Protein AF-A0A074LSI7-F1 (afdb_monomer_lite)

Secondary structure (DSSP, 8-state):
----SSSTTSTTTSPEEPPPBSSHHHHHHHHHHHHHTTEEEPPPEEETTEEE-EEEE-----

Structure (mmCIF, N/CA/C/O backbone):
data_AF-A0A074LSI7-F1
#
_entry.id   AF-A0A074LSI7-F1
#
loop_
_atom_site.group_PDB
_atom_site.id
_atom_site.type_symbol
_atom_site.label_atom_id
_atom_site.label_alt_id
_atom_site.label_comp_id
_atom_site.label_asym_id
_atom_site.label_entity_id
_atom_site.label_seq_id
_atom_site.pdbx_PDB_ins_code
_atom_site.Cartn_x
_atom_site.Cartn_y
_atom_site.Cartn_z
_atom_site.occupancy
_atom_site.B_iso_or_equiv
_atom_site.auth_seq_id
_atom_site.auth_comp_id
_atom_site.auth_asym_id
_atom_site.auth_atom_id
_atom_site.pdbx_PDB_model_num
ATOM 1 N N . MET A 1 1 ? 0.063 29.496 -29.709 1.00 46.84 1 MET A N 1
ATOM 2 C CA . MET A 1 1 ? -0.547 28.825 -28.540 1.00 46.84 1 MET A CA 1
ATOM 3 C C . MET A 1 1 ? 0.019 27.400 -28.438 1.00 46.84 1 MET A C 1
ATOM 5 O O . MET A 1 1 ? -0.490 26.506 -29.090 1.00 46.84 1 MET A O 1
ATOM 9 N N . LYS A 1 2 ? 1.155 27.190 -27.752 1.00 51.50 2 LYS A N 1
ATOM 10 C CA . LYS A 1 2 ? 1.791 25.861 -27.585 1.00 51.50 2 LYS A CA 1
ATOM 11 C C . LYS A 1 2 ? 2.525 25.806 -26.236 1.00 51.50 2 LYS A C 1
ATOM 13 O O . LYS A 1 2 ? 3.727 26.029 -26.184 1.00 51.50 2 LYS A O 1
ATOM 18 N N . ARG A 1 3 ? 1.796 25.613 -25.132 1.00 50.28 3 ARG A N 1
ATOM 19 C CA . ARG A 1 3 ? 2.374 25.448 -23.778 1.00 50.28 3 ARG A CA 1
ATOM 20 C C . ARG A 1 3 ? 1.622 24.407 -22.932 1.00 50.28 3 ARG A C 1
ATOM 22 O O . ARG A 1 3 ? 1.510 24.577 -21.733 1.00 50.28 3 ARG A O 1
ATOM 29 N N . GLN A 1 4 ? 1.093 23.342 -23.536 1.00 49.84 4 GLN A N 1
ATOM 30 C CA . GLN A 1 4 ? 0.395 22.279 -22.784 1.00 49.84 4 GLN A CA 1
ATOM 31 C C . GLN A 1 4 ? 1.195 20.972 -22.651 1.00 49.84 4 GLN A C 1
ATOM 33 O O . GLN A 1 4 ? 0.765 20.051 -21.969 1.00 49.84 4 GLN A O 1
ATOM 38 N N . SER A 1 5 ? 2.383 20.868 -23.251 1.00 51.41 5 SER A N 1
ATOM 39 C CA . SER A 1 5 ? 3.117 19.592 -23.319 1.00 51.41 5 SER A CA 1
ATOM 40 C C . SER A 1 5 ? 4.077 19.332 -22.148 1.00 51.41 5 SER A C 1
ATOM 42 O O . SER A 1 5 ? 4.637 18.245 -22.069 1.00 51.41 5 SER A O 1
ATOM 44 N N . ALA A 1 6 ? 4.287 20.298 -21.245 1.00 48.03 6 ALA A N 1
ATOM 45 C CA . ALA A 1 6 ? 5.254 20.172 -20.145 1.00 48.03 6 ALA A CA 1
ATOM 46 C C . ALA A 1 6 ? 4.649 19.636 -18.831 1.00 48.03 6 ALA A C 1
ATOM 48 O O . ALA A 1 6 ? 5.371 19.046 -18.030 1.00 48.03 6 ALA A O 1
ATOM 49 N N . GLU A 1 7 ? 3.338 19.784 -18.608 1.00 43.84 7 GLU A N 1
ATOM 50 C CA . GLU A 1 7 ? 2.671 19.277 -17.394 1.00 43.84 7 GLU A CA 1
ATOM 51 C C . GLU A 1 7 ? 2.458 17.755 -17.418 1.00 43.84 7 GLU A C 1
ATOM 53 O O . GLU A 1 7 ? 2.519 17.104 -16.377 1.00 43.84 7 GLU A O 1
ATOM 58 N N . LEU A 1 8 ? 2.318 17.153 -18.604 1.00 48.06 8 LEU A N 1
ATOM 59 C CA . LEU A 1 8 ? 2.124 15.705 -18.750 1.00 48.06 8 LEU A CA 1
ATOM 60 C C . LEU A 1 8 ? 3.393 14.880 -18.458 1.00 48.06 8 LEU A C 1
ATOM 62 O O . LEU A 1 8 ? 3.293 13.703 -18.130 1.00 48.06 8 LEU A O 1
ATOM 66 N N . LEU A 1 9 ? 4.583 15.490 -18.514 1.00 47.69 9 LEU A N 1
ATOM 67 C CA . LEU A 1 9 ? 5.873 14.813 -18.296 1.00 47.69 9 LEU A CA 1
ATOM 68 C C . LEU A 1 9 ? 6.244 14.626 -16.811 1.00 47.69 9 LEU A C 1
ATOM 70 O O . LEU A 1 9 ? 7.186 13.893 -16.506 1.00 47.69 9 LEU A O 1
ATOM 74 N N . ASN A 1 10 ? 5.524 15.266 -15.880 1.00 50.88 10 ASN A N 1
ATOM 75 C CA . ASN A 1 10 ? 5.778 15.147 -14.437 1.00 50.88 10 ASN A CA 1
ATOM 76 C C . ASN A 1 10 ? 4.781 14.243 -13.693 1.00 50.88 10 ASN A C 1
ATOM 78 O O . ASN A 1 10 ? 5.024 13.923 -12.528 1.00 50.88 10 ASN A O 1
ATOM 82 N N . LEU A 1 11 ? 3.710 13.777 -14.347 1.00 51.00 11 LEU A N 1
ATOM 83 C CA . LEU A 1 11 ? 2.717 12.885 -13.730 1.00 51.00 11 LEU A CA 1
ATOM 84 C C . LEU A 1 11 ? 3.319 11.547 -13.276 1.00 51.00 11 LEU A C 1
ATOM 86 O O . LEU A 1 11 ? 2.879 10.994 -12.271 1.00 51.00 11 LEU A O 1
ATOM 90 N N . ASP A 1 12 ? 4.371 11.067 -13.945 1.00 55.78 12 ASP A N 1
ATOM 91 C CA . ASP A 1 12 ? 5.079 9.843 -13.546 1.00 55.78 12 ASP A CA 1
ATOM 92 C C . ASP A 1 12 ? 5.912 10.000 -12.266 1.00 55.78 12 ASP A C 1
ATOM 94 O O . ASP A 1 12 ? 6.286 9.009 -11.645 1.00 55.78 12 ASP A O 1
ATOM 98 N N . LYS A 1 13 ? 6.213 11.232 -11.840 1.00 63.75 13 LYS A N 1
ATOM 99 C CA . LYS A 1 13 ? 6.966 11.491 -10.601 1.00 63.75 13 LYS A CA 1
ATOM 100 C C . LYS A 1 13 ? 6.077 11.894 -9.427 1.00 63.75 13 LYS A C 1
ATOM 102 O O . LYS A 1 13 ? 6.564 11.920 -8.294 1.00 63.75 13 LYS A O 1
ATOM 107 N N . ALA A 1 14 ? 4.816 12.232 -9.687 1.00 81.50 14 ALA A N 1
ATOM 108 C CA . ALA A 1 14 ? 3.876 12.640 -8.659 1.00 81.50 14 ALA A CA 1
ATOM 109 C C . ALA A 1 14 ? 3.451 11.430 -7.814 1.00 81.50 14 ALA A C 1
ATOM 111 O O . ALA A 1 14 ? 3.121 10.365 -8.339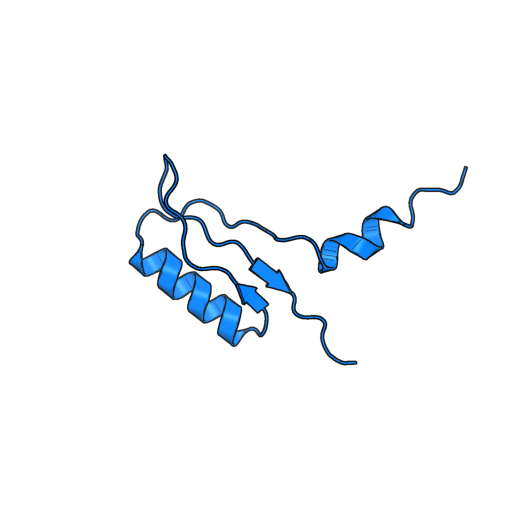 1.00 81.50 14 ALA A O 1
ATOM 112 N N . TRP A 1 15 ? 3.458 11.604 -6.493 1.00 89.75 15 TRP A N 1
ATOM 113 C CA . TRP A 1 15 ? 2.885 10.624 -5.579 1.00 89.75 15 TRP A CA 1
ATOM 114 C C . TRP A 1 15 ? 1.374 10.543 -5.808 1.00 89.75 15 TRP A C 1
ATOM 116 O O . TRP A 1 15 ? 0.657 11.534 -5.693 1.00 89.75 15 TRP A O 1
ATOM 126 N N . LYS A 1 16 ? 0.901 9.347 -6.136 1.00 92.56 16 LYS A N 1
ATOM 127 C CA . LYS A 1 16 ? -0.507 8.967 -6.207 1.00 92.56 16 LYS A CA 1
ATOM 128 C C . LYS A 1 16 ? -0.972 8.512 -4.829 1.00 92.56 16 LYS A C 1
ATOM 130 O O . LYS A 1 16 ? -0.176 8.026 -4.027 1.00 92.56 16 LYS A O 1
ATOM 135 N N . VAL A 1 17 ? -2.265 8.639 -4.563 1.00 94.44 17 VAL A N 1
ATOM 136 C CA . VAL A 1 17 ? -2.887 8.238 -3.295 1.00 94.44 17 VAL A CA 1
ATOM 137 C C . VAL A 1 17 ? -3.962 7.201 -3.593 1.00 94.44 17 VAL A C 1
ATOM 139 O O . VAL A 1 17 ? -4.686 7.327 -4.580 1.00 94.44 17 VAL A O 1
ATOM 142 N N . SER A 1 18 ? -4.032 6.140 -2.791 1.00 94.81 18 SER A N 1
ATOM 143 C CA . SER A 1 18 ? -5.120 5.166 -2.887 1.00 94.81 18 SER A CA 1
ATOM 144 C C . SER A 1 18 ? -6.439 5.745 -2.375 1.00 94.81 18 SER A C 1
ATOM 146 O O . SER A 1 18 ? -6.456 6.693 -1.593 1.00 94.81 18 SER A O 1
ATOM 148 N N . MET A 1 19 ? -7.546 5.098 -2.729 1.00 95.62 19 MET A N 1
ATOM 149 C CA . MET A 1 19 ? -8.775 5.246 -1.949 1.00 95.62 19 MET A CA 1
ATOM 150 C C . MET A 1 19 ? -8.537 4.784 -0.497 1.00 95.62 19 MET A C 1
ATOM 152 O O . MET A 1 19 ? -7.676 3.915 -0.285 1.00 95.62 19 MET A O 1
ATOM 156 N N . PRO A 1 20 ? -9.272 5.329 0.491 1.00 96.06 20 PRO A N 1
ATOM 157 C CA . PRO A 1 20 ? -9.219 4.848 1.866 1.00 96.06 20 PRO A CA 1
ATOM 158 C C . PRO A 1 20 ? -9.594 3.368 1.947 1.00 96.06 20 PRO A C 1
ATOM 160 O O . PRO A 1 20 ? -10.611 2.925 1.413 1.00 96.06 20 PRO A O 1
ATOM 163 N N . LEU A 1 21 ? -8.738 2.593 2.603 1.00 96.81 21 LEU A N 1
ATOM 164 C CA . LEU A 1 21 ? -8.926 1.175 2.860 1.00 96.81 21 LEU A CA 1
ATOM 165 C C . LEU A 1 21 ? -9.442 1.005 4.294 1.00 96.81 21 LEU A C 1
ATOM 167 O O . LEU A 1 21 ? -8.836 1.539 5.222 1.00 96.81 21 LEU A O 1
ATOM 171 N N . PRO A 1 22 ? -10.508 0.224 4.519 1.00 96.38 22 PRO A N 1
ATOM 172 C CA . PRO A 1 22 ? -11.167 0.142 5.823 1.00 96.38 22 PRO A CA 1
ATOM 173 C C . PRO A 1 22 ? -10.304 -0.477 6.932 1.00 96.38 22 PRO A C 1
ATOM 175 O O . PRO A 1 22 ? -10.598 -0.294 8.109 1.00 96.38 22 PRO A O 1
ATOM 178 N N . LYS A 1 23 ? -9.257 -1.246 6.596 1.00 97.56 23 LYS A N 1
ATOM 179 C CA . LYS A 1 23 ? -8.408 -1.940 7.579 1.00 97.56 23 LYS A CA 1
ATOM 180 C C . LYS A 1 23 ? -6.924 -1.737 7.293 1.00 97.56 23 LYS A C 1
ATOM 182 O O . LYS A 1 23 ? -6.480 -1.894 6.155 1.00 97.56 23 LYS A O 1
ATOM 187 N N . LEU A 1 24 ? -6.129 -1.555 8.352 1.00 97.25 24 LEU A N 1
ATOM 188 C CA . LEU A 1 24 ? -4.666 -1.465 8.264 1.00 97.25 24 LEU A CA 1
ATOM 189 C C . LEU A 1 24 ? -4.037 -2.684 7.567 1.00 97.25 24 LEU A C 1
ATOM 191 O O . LEU A 1 24 ? -3.087 -2.547 6.800 1.00 97.25 24 LEU A O 1
ATOM 195 N N . THR A 1 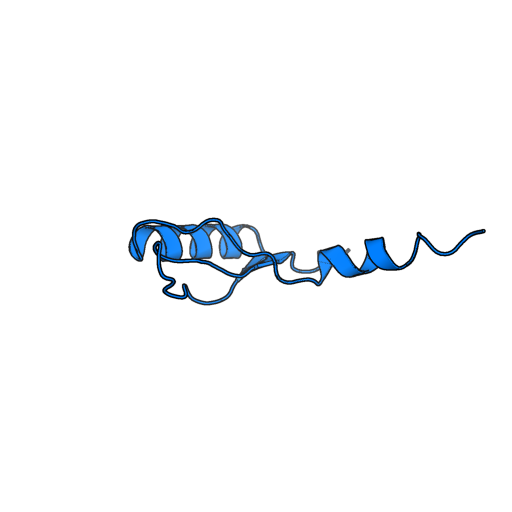25 ? -4.556 -3.892 7.804 1.00 97.81 25 THR A N 1
ATOM 196 C CA . THR A 1 25 ? -4.053 -5.119 7.160 1.00 97.81 25 THR A CA 1
ATOM 197 C C . THR A 1 25 ? -4.209 -5.077 5.642 1.00 97.81 25 THR A C 1
ATOM 199 O O . THR A 1 25 ? -3.293 -5.479 4.924 1.00 97.81 25 THR A O 1
ATOM 202 N N . GLN A 1 26 ? -5.317 -4.518 5.152 1.00 97.69 26 GLN A N 1
ATOM 203 C CA . GLN A 1 26 ? -5.570 -4.331 3.728 1.00 97.69 26 GLN A CA 1
ATOM 204 C C . GLN A 1 26 ? -4.623 -3.285 3.133 1.00 97.69 26 GLN A C 1
ATOM 206 O O . GLN A 1 26 ? -4.058 -3.523 2.070 1.00 97.69 26 GLN A O 1
ATOM 211 N N . ALA A 1 27 ? -4.368 -2.179 3.839 1.00 97.69 27 ALA A N 1
ATOM 212 C CA . ALA A 1 27 ? -3.391 -1.178 3.412 1.00 97.69 27 ALA A CA 1
ATOM 213 C C . ALA A 1 27 ? -1.959 -1.732 3.360 1.00 97.69 27 ALA A C 1
ATOM 215 O O . ALA A 1 27 ? -1.243 -1.518 2.381 1.00 97.69 27 ALA A O 1
ATOM 216 N N . LYS A 1 28 ? -1.560 -2.543 4.348 1.00 98.00 28 LYS A N 1
ATOM 217 C CA . LYS A 1 28 ? -0.274 -3.261 4.333 1.00 98.00 28 LYS A CA 1
ATOM 218 C C . LYS A 1 28 ? -0.175 -4.241 3.163 1.00 98.00 28 LYS A C 1
ATOM 220 O O . LYS A 1 28 ? 0.876 -4.332 2.531 1.00 98.00 28 LYS A O 1
ATOM 225 N N . GLN A 1 29 ? -1.249 -4.970 2.860 1.00 98.25 29 GLN A N 1
ATOM 226 C CA . GLN A 1 29 ? -1.285 -5.878 1.713 1.00 98.25 29 GLN A CA 1
ATOM 227 C C . GLN A 1 29 ? -1.209 -5.114 0.387 1.00 98.25 29 GLN A C 1
ATOM 229 O O . GLN A 1 29 ? -0.433 -5.494 -0.486 1.00 98.25 29 GLN A O 1
ATOM 234 N N . TYR A 1 30 ? -1.942 -4.009 0.259 1.0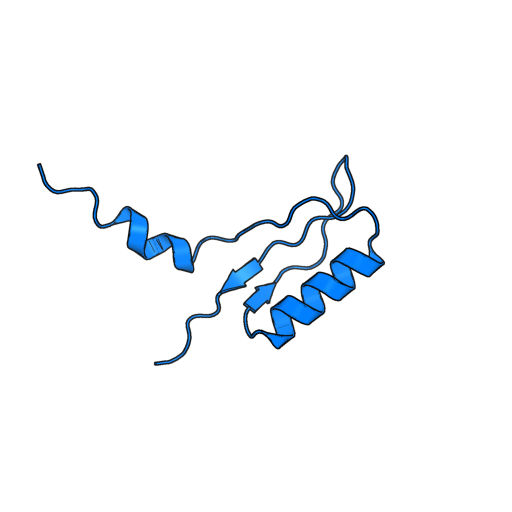0 97.44 30 TYR A N 1
ATOM 235 C CA . TYR A 1 30 ? -1.908 -3.155 -0.923 1.00 97.44 30 TYR A CA 1
ATOM 236 C C . TYR A 1 30 ? -0.508 -2.573 -1.166 1.00 97.44 30 TYR A C 1
ATOM 238 O O . TYR A 1 30 ? 0.020 -2.685 -2.270 1.00 97.44 30 TYR A O 1
ATOM 246 N N . LYS A 1 31 ? 0.157 -2.072 -0.117 1.00 96.75 31 LYS A N 1
ATOM 247 C CA . LYS A 1 31 ? 1.565 -1.651 -0.175 1.00 96.75 31 LYS A CA 1
ATOM 248 C C . LYS A 1 31 ? 2.483 -2.772 -0.680 1.00 96.75 31 LYS A C 1
ATOM 250 O O . LYS A 1 31 ? 3.292 -2.541 -1.570 1.00 96.75 31 LYS A O 1
ATOM 255 N N . ARG A 1 32 ? 2.350 -3.999 -0.158 1.00 97.25 32 ARG A N 1
ATOM 256 C CA . ARG A 1 32 ? 3.159 -5.150 -0.613 1.00 97.25 32 ARG A CA 1
ATOM 257 C C . ARG A 1 32 ? 2.970 -5.437 -2.102 1.00 97.25 32 ARG A C 1
ATOM 259 O O . ARG A 1 32 ? 3.953 -5.715 -2.781 1.00 97.25 32 ARG A O 1
ATOM 266 N N . ILE A 1 33 ? 1.737 -5.344 -2.602 1.00 96.31 33 ILE A N 1
ATOM 267 C CA . ILE A 1 33 ? 1.434 -5.503 -4.031 1.00 96.31 33 ILE A CA 1
ATOM 268 C C . ILE A 1 33 ? 2.126 -4.401 -4.841 1.00 96.31 33 ILE A C 1
ATOM 270 O O . ILE A 1 33 ? 2.799 -4.704 -5.820 1.00 96.31 33 ILE A O 1
ATOM 274 N N . LEU A 1 34 ? 2.030 -3.141 -4.407 1.00 95.00 34 LEU A N 1
ATOM 275 C CA . LEU A 1 34 ? 2.705 -2.017 -5.061 1.00 95.00 34 LEU A CA 1
ATOM 276 C C . LEU A 1 34 ? 4.227 -2.221 -5.118 1.00 95.00 34 LEU A C 1
ATOM 278 O O . LEU A 1 34 ? 4.812 -2.092 -6.191 1.00 95.00 34 LEU 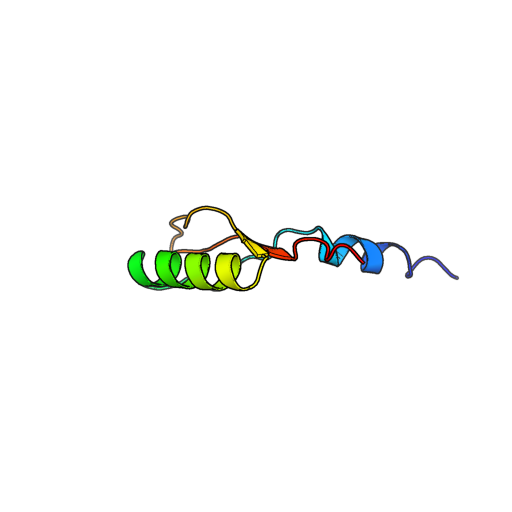A O 1
ATOM 282 N N . CYS A 1 35 ? 4.857 -2.620 -4.008 1.00 92.81 35 CYS A N 1
ATOM 283 C CA . CYS A 1 35 ? 6.284 -2.949 -3.988 1.00 92.81 35 CYS A CA 1
ATOM 284 C C . CYS A 1 35 ? 6.632 -4.087 -4.960 1.00 92.81 35 CYS A C 1
ATOM 286 O O . CYS A 1 35 ? 7.620 -3.990 -5.682 1.00 92.81 35 CYS A O 1
ATOM 288 N N . ALA A 1 36 ? 5.822 -5.152 -5.007 1.00 94.81 36 ALA A N 1
ATOM 289 C CA . ALA A 1 36 ? 6.044 -6.291 -5.902 1.00 94.81 36 ALA A CA 1
ATOM 290 C C . ALA A 1 36 ? 5.922 -5.912 -7.389 1.00 94.81 36 ALA A C 1
ATOM 292 O O . ALA A 1 36 ? 6.612 -6.480 -8.230 1.00 94.81 36 ALA A O 1
ATOM 293 N N . LEU A 1 37 ? 5.088 -4.918 -7.708 1.00 92.12 37 LEU A N 1
ATOM 294 C CA . LEU A 1 37 ? 4.961 -4.340 -9.049 1.00 92.12 37 LEU A CA 1
ATOM 295 C C . LEU A 1 37 ? 6.087 -3.346 -9.392 1.00 92.12 37 LEU A C 1
ATOM 297 O O . LEU A 1 37 ? 6.094 -2.775 -10.483 1.00 92.12 37 LEU A O 1
ATOM 301 N N . GLY A 1 38 ? 7.041 -3.129 -8.481 1.00 91.19 38 GLY A N 1
ATOM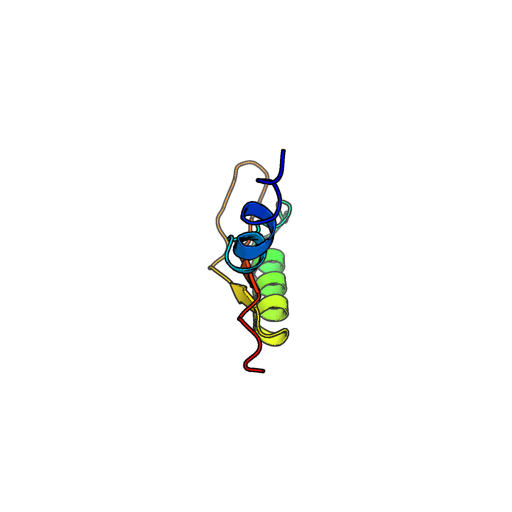 302 C CA . GLY A 1 38 ? 8.134 -2.175 -8.664 1.00 91.19 38 GLY A CA 1
ATOM 303 C C . GLY A 1 38 ? 7.687 -0.722 -8.511 1.00 91.19 38 GLY A C 1
ATOM 304 O O . GLY A 1 38 ? 8.270 0.176 -9.112 1.00 91.19 38 GLY A O 1
ATOM 305 N N . HIS A 1 39 ? 6.620 -0.463 -7.758 1.00 92.12 39 HIS A N 1
ATOM 306 C CA . HIS A 1 39 ? 6.253 0.889 -7.358 1.00 92.12 39 HIS A CA 1
ATOM 307 C C . HIS A 1 39 ? 6.907 1.241 -6.025 1.00 92.12 39 HIS A C 1
ATOM 309 O O . HIS A 1 39 ? 7.001 0.421 -5.111 1.00 92.12 39 HIS A O 1
ATOM 315 N N . GLU A 1 40 ? 7.324 2.495 -5.901 1.00 92.50 40 GLU A N 1
ATOM 316 C CA . GLU A 1 40 ? 7.725 3.048 -4.617 1.00 92.50 40 GLU A CA 1
ATOM 317 C C . GLU A 1 40 ? 6.456 3.393 -3.836 1.00 92.50 40 GLU A C 1
ATOM 319 O O . GLU A 1 40 ? 5.557 4.045 -4.368 1.00 92.50 40 GLU A O 1
ATOM 324 N N . SER A 1 41 ? 6.360 2.946 -2.588 1.00 94.31 41 SER A N 1
ATOM 325 C CA . SER A 1 41 ? 5.169 3.132 -1.755 1.00 94.31 41 SER A CA 1
ATOM 326 C C . SER A 1 41 ? 5.545 3.470 -0.317 1.00 94.31 41 SER A C 1
ATOM 328 O O . SER A 1 41 ? 6.438 2.834 0.246 1.00 94.31 41 SER A O 1
ATOM 330 N N . ALA A 1 42 ? 4.830 4.420 0.282 1.00 95.56 42 ALA A N 1
ATOM 331 C CA . ALA A 1 42 ? 4.972 4.801 1.684 1.00 95.56 42 ALA A CA 1
ATOM 332 C C . ALA A 1 42 ? 4.297 3.786 2.629 1.00 95.56 42 ALA A C 1
ATOM 334 O O . ALA A 1 42 ? 3.581 2.879 2.190 1.00 95.56 42 ALA A O 1
ATOM 335 N N . GLU A 1 43 ? 4.526 3.928 3.937 1.00 96.88 43 GLU A N 1
ATOM 336 C CA . GLU A 1 43 ? 3.729 3.207 4.936 1.00 96.88 43 GLU A CA 1
ATOM 337 C C . GLU A 1 43 ? 2.263 3.675 4.916 1.00 96.88 43 GLU A C 1
ATOM 339 O O . GLU A 1 43 ? 1.996 4.820 4.541 1.00 96.88 43 GLU A O 1
ATOM 344 N N . PRO A 1 44 ? 1.309 2.810 5.310 1.00 97.75 44 PRO A N 1
ATOM 345 C CA . PRO A 1 44 ? -0.079 3.210 5.480 1.00 97.75 44 PRO A CA 1
ATOM 346 C C . PRO A 1 44 ? -0.228 4.368 6.467 1.00 97.75 44 PRO A C 1
ATOM 348 O O . PRO A 1 44 ? 0.336 4.334 7.559 1.00 97.75 44 PRO A O 1
ATOM 351 N N . GLU A 1 45 ? -1.044 5.343 6.092 1.00 97.50 45 GLU A N 1
ATOM 352 C CA . GLU A 1 45 ? -1.384 6.506 6.910 1.00 97.50 45 GLU A CA 1
ATOM 353 C C . GLU A 1 45 ? -2.866 6.447 7.267 1.00 97.50 45 GLU A C 1
ATOM 355 O O . GLU A 1 45 ? -3.706 6.198 6.396 1.00 97.50 45 GLU A O 1
ATOM 360 N N . GLU A 1 46 ? -3.173 6.633 8.548 1.00 97.19 46 GLU A N 1
ATOM 361 C CA . GLU A 1 46 ? -4.547 6.682 9.037 1.00 97.19 46 GLU A CA 1
ATOM 362 C C . GLU A 1 46 ? -5.180 8.028 8.676 1.00 97.19 46 GLU A C 1
ATOM 364 O O . GLU A 1 46 ? -4.588 9.091 8.861 1.00 97.19 46 GLU A O 1
ATOM 369 N N . VAL A 1 47 ? -6.391 7.968 8.141 1.00 95.88 47 VAL A N 1
ATOM 370 C CA . VAL A 1 47 ? -7.236 9.107 7.789 1.00 95.88 47 VAL A CA 1
ATOM 371 C C . VAL A 1 47 ? -8.631 8.881 8.366 1.00 95.88 47 VAL A C 1
ATOM 373 O O . VAL A 1 47 ? -8.953 7.786 8.820 1.00 95.88 47 VAL A O 1
ATOM 376 N N . GLN A 1 48 ? -9.482 9.906 8.314 1.00 93.19 48 GLN A N 1
ATOM 377 C CA . GLN A 1 48 ? -10.829 9.869 8.895 1.00 93.19 48 GLN A CA 1
ATOM 378 C C . GLN A 1 48 ? -11.653 8.634 8.475 1.00 93.19 48 GLN A C 1
ATOM 380 O O . GLN A 1 48 ? -12.343 8.056 9.309 1.00 93.19 48 GLN A O 1
ATOM 385 N N . ASP A 1 49 ? -11.513 8.189 7.220 1.00 91.94 49 ASP A N 1
ATOM 386 C CA . ASP A 1 49 ? -12.298 7.090 6.639 1.00 91.94 49 ASP A CA 1
ATOM 387 C C . ASP A 1 49 ? -11.498 5.786 6.436 1.00 91.94 49 ASP A C 1
ATOM 389 O O . ASP A 1 49 ? -11.874 4.929 5.632 1.00 91.94 49 ASP A O 1
ATOM 393 N N . GLY A 1 50 ? -10.369 5.620 7.132 1.00 96.56 50 GLY A N 1
ATOM 394 C CA . GLY A 1 50 ? -9.566 4.397 7.091 1.00 96.56 50 GLY A CA 1
ATOM 395 C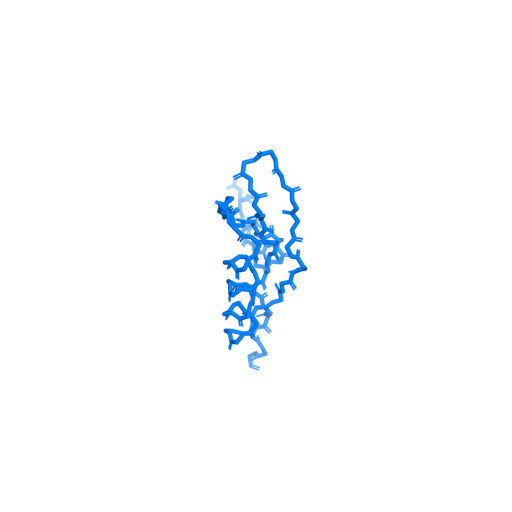 C . GLY A 1 50 ? -8.089 4.659 6.828 1.00 96.56 50 GLY A C 1
ATOM 396 O O . GLY A 1 50 ? -7.466 5.472 7.494 1.00 96.56 50 GLY A O 1
ATOM 397 N N . TRP A 1 51 ? -7.500 3.931 5.882 1.00 98.06 51 TRP A N 1
ATOM 398 C CA . TRP A 1 51 ? -6.055 3.923 5.651 1.00 98.06 51 TRP A CA 1
ATOM 399 C C . TRP A 1 51 ? -5.722 4.176 4.190 1.00 98.06 51 TRP A C 1
ATOM 401 O O . TRP A 1 51 ? -6.204 3.466 3.309 1.00 98.06 51 TRP A O 1
ATOM 411 N N . ILE A 1 52 ? -4.849 5.137 3.920 1.00 97.69 52 ILE A N 1
ATOM 412 C CA . ILE A 1 52 ? -4.358 5.406 2.566 1.00 97.69 52 ILE A CA 1
ATOM 413 C C . ILE A 1 52 ? -2.919 4.927 2.403 1.00 97.69 52 ILE A C 1
ATOM 415 O O . ILE A 1 52 ? -2.146 4.869 3.357 1.00 97.69 52 ILE A O 1
ATOM 419 N N . VAL A 1 53 ? -2.541 4.612 1.166 1.00 97.62 53 VAL A N 1
ATOM 420 C CA . VAL A 1 53 ? -1.152 4.344 0.783 1.00 97.62 53 VAL A CA 1
ATOM 421 C C . VAL A 1 53 ? -0.772 5.298 -0.341 1.00 97.62 53 VAL A C 1
ATOM 423 O O . VAL A 1 53 ? -1.407 5.313 -1.400 1.00 97.62 53 VAL A O 1
ATOM 426 N N . ARG A 1 54 ? 0.278 6.094 -0.117 1.00 96.38 54 ARG A N 1
ATOM 427 C CA . ARG A 1 54 ? 0.881 6.936 -1.157 1.00 96.38 54 ARG A CA 1
ATOM 428 C C . ARG A 1 54 ? 1.886 6.110 -1.956 1.00 96.38 54 ARG A C 1
ATOM 430 O O . ARG A 1 54 ? 2.676 5.373 -1.365 1.00 96.38 54 ARG A O 1
ATOM 437 N N . TRP A 1 55 ? 1.875 6.221 -3.280 1.00 94.88 55 TRP A N 1
ATOM 438 C CA . TRP A 1 55 ? 2.777 5.471 -4.157 1.00 94.88 55 TRP A CA 1
ATOM 439 C C . TRP A 1 55 ? 3.128 6.221 -5.439 1.00 94.88 55 TRP A C 1
ATOM 441 O O . TRP A 1 55 ? 2.384 7.089 -5.877 1.00 94.88 55 TRP A O 1
ATOM 451 N N . ARG A 1 56 ? 4.242 5.877 -6.080 1.00 92.69 56 ARG A N 1
ATOM 452 C CA . ARG A 1 56 ? 4.603 6.377 -7.413 1.00 92.69 56 ARG A CA 1
ATOM 453 C C . ARG A 1 56 ? 5.263 5.277 -8.243 1.00 92.69 56 ARG A C 1
ATOM 455 O O . ARG A 1 56 ? 5.931 4.406 -7.678 1.00 92.69 56 ARG A O 1
ATOM 462 N N . PRO A 1 57 ? 5.092 5.282 -9.574 1.00 88.50 57 PRO A N 1
ATOM 463 C CA . PRO A 1 57 ? 5.796 4.338 -10.421 1.00 88.50 57 PRO A CA 1
ATOM 464 C C . PRO A 1 57 ? 7.301 4.595 -10.326 1.00 88.50 57 PRO A C 1
ATOM 466 O O . PRO A 1 57 ? 7.767 5.722 -10.503 1.00 88.50 57 PRO A O 1
ATOM 469 N N . GLN A 1 58 ? 8.083 3.554 -10.041 1.00 78.75 58 GLN A N 1
ATOM 470 C CA . GLN A 1 58 ? 9.523 3.664 -10.202 1.00 78.75 58 GLN A CA 1
ATOM 471 C C . GLN A 1 58 ? 9.789 3.833 -11.696 1.00 78.75 58 GLN A C 1
ATOM 473 O O . GLN A 1 58 ? 9.228 3.099 -12.515 1.00 78.75 58 GLN A O 1
ATOM 478 N N . LYS A 1 59 ? 10.623 4.813 -12.067 1.00 65.62 59 LYS A N 1
ATOM 479 C CA . LYS A 1 59 ? 11.093 4.932 -13.449 1.00 65.62 59 LYS A CA 1
ATOM 480 C C . LYS A 1 59 ? 11.664 3.578 -13.848 1.00 65.62 59 LYS A C 1
ATOM 482 O O . LYS A 1 59 ? 12.708 3.186 -13.324 1.00 65.62 59 LYS A O 1
ATOM 487 N N . ARG A 1 60 ? 10.986 2.873 -14.758 1.00 55.44 60 ARG A N 1
ATOM 488 C CA . ARG A 1 60 ? 11.591 1.741 -15.454 1.00 55.44 60 ARG A CA 1
ATOM 489 C C . ARG A 1 60 ? 12.922 2.254 -15.995 1.00 55.44 60 ARG A C 1
ATOM 491 O O . ARG A 1 60 ? 12.941 3.239 -16.734 1.00 55.44 60 ARG A O 1
ATOM 498 N N . ARG A 1 61 ? 14.032 1.648 -15.565 1.00 47.44 61 ARG A N 1
ATOM 499 C CA . ARG A 1 61 ? 15.278 1.754 -16.324 1.00 47.44 61 ARG A CA 1
ATOM 500 C C . ARG A 1 61 ? 14.931 1.200 -17.706 1.00 47.44 61 ARG A C 1
ATOM 502 O O . ARG A 1 61 ? 14.524 0.043 -17.790 1.00 47.44 61 ARG A O 1
ATOM 509 N N . ALA A 1 62 ? 14.929 2.085 -18.701 1.00 42.31 62 ALA A N 1
ATOM 510 C CA . ALA A 1 62 ? 14.905 1.704 -20.106 1.00 42.31 62 ALA A CA 1
ATOM 511 C C . ALA A 1 62 ? 16.129 0.836 -20.413 1.00 42.31 62 ALA A C 1
ATOM 513 O O . ALA A 1 62 ? 17.178 1.080 -19.765 1.00 42.31 62 ALA A O 1
#

Radius of gyration: 14.47 Å; chains: 1; bounding box: 28×35×38 Å

pLDDT: mean 82.77, std 19.96, range [42.31, 98.25]

Foldseek 3Di:
DDDPPPVVVCQQVDWDKDDADAELVVQVVVQVVCVVVQKDKDRWDADPRHTMIIIHHDPPPD

Sequence (62 aa):
MKRQSAELLNLDKAWKVSMPLPKLTQAKQYKRILCALGHESAEPEEVQDGWIVRWRPQKRRA

Organism: NCBI:txid1157490